Protein AF-A0A1X0RF07-F1 (afdb_monomer)

Mean predicted aligned error: 6.81 Å

Radius of gyration: 11.86 Å; Cα contacts (8 Å, |Δi|>4): 60; chains: 1; bounding box: 30×20×34 Å

Sequence (73 aa):
EDIAHFLYDCSPKLLVWKELWSTLFSSQFFAPLLEKALFKLEFPGSSAENEIPPGIGIASTLLFLLFNSYFFL

Solvent-accessible surface area (backbone atoms only — not comparable to full-atom values): 4448 Å² total; per-residue (Å²): 133,57,69,60,48,76,65,54,68,38,72,73,46,38,50,56,49,49,65,49,30,64,63,43,23,68,54,82,74,49,72,74,54,50,51,35,36,74,76,67,68,50,69,70,64,61,31,90,86,52,92,65,56,49,68,58,54,53,53,52,50,52,52,49,52,64,75,47,56,81,79,82,115

Secondary structure (DSSP, 8-state):
--HHIIIIISHHHHHHHHHHHHHHBSSPP-HHHHHHHHHS--PPPBPTT-SS-HHHHHHHHHHHHHHTTTS--

pLDDT: mean 77.88, std 10.27, range [44.34, 88.25]

Foldseek 3Di:
DDPCCLQDVDPVNVVVCQVCPVQFEPDHDDSVQVVCCVPVVDDHHGDPPDPDHSNNVSVVSVVVSVVVVPPPD

Organism: NCBI:txid86635

Structure (mmCIF, N/CA/C/O backbone):
data_AF-A0A1X0RF07-F1
#
_entry.id   AF-A0A1X0RF07-F1
#
loop_
_atom_site.group_PDB
_atom_site.id
_atom_site.type_symbol
_atom_site.label_atom_id
_atom_site.label_alt_id
_atom_site.label_comp_id
_atom_site.label_asym_id
_atom_site.label_entity_id
_atom_site.label_seq_id
_atom_site.pdbx_PDB_ins_code
_atom_site.Cartn_x
_atom_site.Cartn_y
_atom_site.Cartn_z
_atom_site.occupancy
_atom_site.B_iso_or_equiv
_atom_site.auth_seq_id
_atom_site.auth_comp_id
_atom_site.auth_asym_id
_atom_site.auth_atom_id
_atom_site.pdbx_PDB_model_num
ATOM 1 N N . GLU A 1 1 ? 12.341 0.299 -17.220 1.00 54.78 1 GLU A N 1
ATOM 2 C CA . GLU A 1 1 ? 11.775 -0.418 -16.061 1.00 54.78 1 GLU A CA 1
ATOM 3 C C . GLU A 1 1 ? 10.562 0.356 -15.582 1.00 54.78 1 GLU A C 1
ATOM 5 O O . GLU A 1 1 ? 10.621 1.581 -15.559 1.00 54.78 1 GLU A O 1
ATOM 10 N N . ASP A 1 2 ? 9.451 -0.327 -15.313 1.00 75.50 2 ASP A N 1
ATOM 11 C CA . ASP A 1 2 ? 8.196 0.320 -14.925 1.00 75.50 2 ASP A CA 1
ATOM 12 C C . ASP A 1 2 ? 8.288 0.934 -13.522 1.00 75.50 2 ASP A C 1
ATOM 14 O O . ASP A 1 2 ? 8.861 0.344 -12.605 1.00 75.50 2 ASP A O 1
ATOM 18 N N . ILE A 1 3 ? 7.669 2.103 -13.327 1.00 71.94 3 ILE A N 1
ATOM 19 C CA . ILE A 1 3 ? 7.564 2.767 -12.013 1.00 71.94 3 ILE A CA 1
ATOM 20 C C . ILE A 1 3 ? 6.904 1.830 -10.990 1.0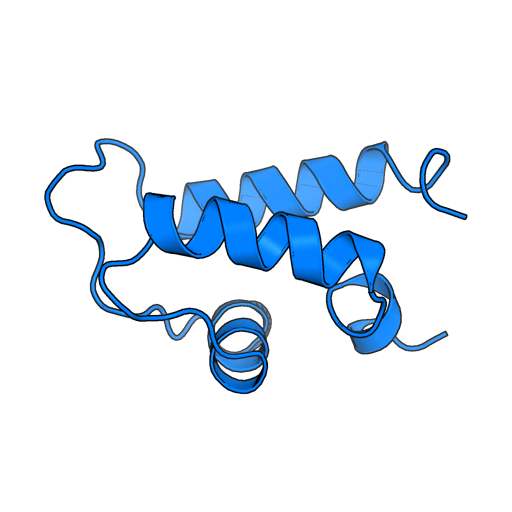0 71.94 3 ILE A C 1
ATOM 22 O O . ILE A 1 3 ? 7.298 1.809 -9.827 1.00 71.94 3 ILE A O 1
ATOM 26 N N . ALA A 1 4 ? 5.954 0.999 -11.429 1.00 72.94 4 ALA A N 1
ATOM 27 C CA . ALA A 1 4 ? 5.358 -0.041 -10.597 1.00 72.94 4 ALA A CA 1
ATOM 28 C C . ALA A 1 4 ? 6.405 -1.036 -10.076 1.00 72.94 4 ALA A C 1
ATOM 30 O O . ALA A 1 4 ? 6.442 -1.332 -8.879 1.00 72.94 4 ALA A O 1
ATOM 31 N N . HIS A 1 5 ? 7.328 -1.457 -10.946 1.00 76.19 5 HIS A N 1
ATOM 32 C CA . HIS A 1 5 ? 8.410 -2.357 -10.574 1.00 76.19 5 HIS A CA 1
ATOM 33 C C . HIS A 1 5 ? 9.362 -1.746 -9.557 1.00 76.19 5 HIS A C 1
ATOM 35 O O . HIS A 1 5 ? 9.701 -2.367 -8.548 1.00 76.19 5 HIS A O 1
ATOM 41 N N . PHE A 1 6 ? 9.723 -0.483 -9.770 1.00 73.62 6 PHE A N 1
ATOM 42 C CA . PHE A 1 6 ? 10.557 0.243 -8.827 1.00 73.62 6 PHE A CA 1
ATOM 43 C C . PHE A 1 6 ? 9.862 0.487 -7.480 1.00 73.62 6 PHE A C 1
ATOM 45 O O . PHE A 1 6 ? 10.545 0.550 -6.463 1.00 73.62 6 PHE A O 1
ATOM 52 N N . LEU A 1 7 ? 8.543 0.653 -7.431 1.00 73.81 7 LEU A N 1
ATOM 53 C CA . LEU A 1 7 ? 7.858 1.064 -6.205 1.00 73.81 7 LEU A CA 1
ATOM 54 C C . LEU A 1 7 ? 7.349 -0.105 -5.358 1.00 73.81 7 LEU A C 1
ATOM 56 O O . LEU A 1 7 ? 7.408 -0.014 -4.130 1.00 73.81 7 LEU A O 1
ATOM 60 N N . TYR A 1 8 ? 6.841 -1.174 -5.976 1.00 74.50 8 TYR A N 1
ATOM 61 C CA . TYR A 1 8 ? 6.155 -2.240 -5.238 1.00 74.50 8 TYR A CA 1
ATOM 62 C C . TYR A 1 8 ? 6.048 -3.601 -5.947 1.00 74.50 8 TYR A C 1
ATOM 64 O O . TYR A 1 8 ? 5.421 -4.490 -5.386 1.00 74.50 8 TYR A O 1
ATOM 72 N N . ASP A 1 9 ? 6.631 -3.812 -7.130 1.00 76.50 9 ASP A N 1
ATOM 73 C CA . ASP A 1 9 ? 6.591 -5.135 -7.792 1.00 76.50 9 ASP A CA 1
ATOM 74 C C . ASP A 1 9 ? 7.831 -6.001 -7.499 1.00 76.50 9 ASP A C 1
ATOM 76 O O . ASP A 1 9 ? 7.900 -7.157 -7.908 1.00 76.50 9 ASP A O 1
ATOM 80 N N . CYS A 1 10 ? 8.841 -5.471 -6.795 1.00 82.19 10 CYS A N 1
ATOM 81 C CA . CYS A 1 10 ? 9.999 -6.263 -6.383 1.00 82.19 10 CYS A CA 1
ATOM 82 C C . CYS A 1 10 ? 9.875 -6.754 -4.930 1.00 82.19 10 CYS A C 1
ATOM 84 O O . CYS A 1 10 ? 9.459 -6.023 -4.023 1.00 82.19 10 CYS A O 1
ATOM 86 N N . SER A 1 11 ? 10.265 -8.012 -4.699 1.00 81.38 11 SER A N 1
ATOM 87 C CA . SER A 1 11 ? 10.100 -8.703 -3.411 1.00 81.38 11 SER A CA 1
ATOM 88 C C . SER A 1 11 ? 10.677 -7.950 -2.202 1.00 81.38 11 SER A C 1
ATOM 90 O O . SER A 1 11 ? 9.995 -7.894 -1.177 1.00 81.38 11 SER A O 1
ATOM 92 N N . PRO A 1 12 ? 11.875 -7.328 -2.273 1.00 81.50 12 PRO A N 1
ATOM 93 C CA . PRO A 1 12 ? 12.418 -6.597 -1.129 1.00 81.50 12 PRO A CA 1
ATOM 94 C C . PRO A 1 12 ? 11.590 -5.363 -0.755 1.00 81.50 12 PRO A C 1
ATOM 96 O O . PRO A 1 12 ? 11.372 -5.094 0.423 1.00 81.50 12 PRO A O 1
ATOM 99 N N . LYS A 1 13 ? 11.068 -4.631 -1.746 1.00 82.06 13 LYS A N 1
ATOM 100 C CA . LYS A 1 13 ? 10.255 -3.431 -1.499 1.00 82.06 13 LYS A CA 1
ATOM 101 C C . LYS A 1 13 ? 8.859 -3.793 -1.008 1.00 82.06 13 LYS A C 1
ATOM 103 O O . LYS A 1 13 ? 8.333 -3.115 -0.131 1.00 82.06 13 LYS A O 1
ATOM 108 N N . LEU A 1 14 ? 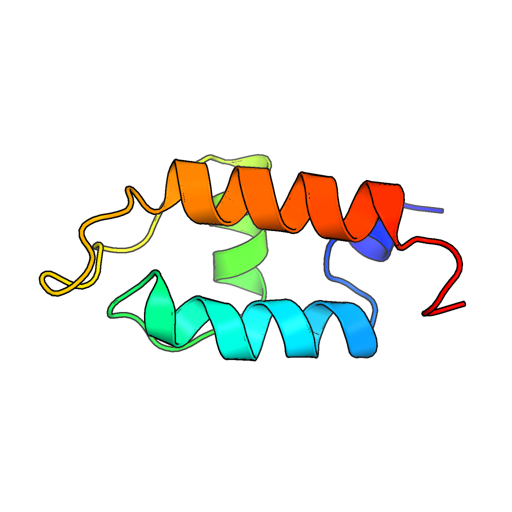8.291 -4.900 -1.491 1.00 84.88 14 LEU A N 1
ATOM 109 C CA . LEU A 1 14 ? 7.044 -5.452 -0.951 1.00 84.88 14 LEU A CA 1
ATOM 110 C C . LEU A 1 14 ? 7.148 -5.800 0.533 1.00 84.88 14 LEU A C 1
ATOM 112 O O . LEU A 1 14 ? 6.185 -5.586 1.266 1.00 84.88 14 LEU A O 1
ATOM 116 N N . LEU A 1 15 ? 8.295 -6.311 0.987 1.00 85.06 15 LEU A N 1
ATOM 117 C CA . LEU A 1 15 ? 8.522 -6.591 2.406 1.00 85.06 15 LEU A CA 1
ATOM 118 C C . LEU A 1 15 ? 8.525 -5.310 3.243 1.00 85.06 15 LEU A C 1
ATOM 120 O O . LEU A 1 15 ? 7.802 -5.253 4.235 1.00 85.06 15 LEU A O 1
ATOM 124 N N . VAL A 1 16 ? 9.241 -4.270 2.800 1.00 86.06 16 VAL A N 1
ATOM 125 C CA . VAL A 1 16 ? 9.236 -2.950 3.461 1.00 86.06 16 VAL A CA 1
ATOM 126 C C . VAL A 1 16 ? 7.811 -2.412 3.574 1.00 86.06 16 VAL A C 1
ATOM 128 O O . VAL A 1 16 ? 7.383 -1.978 4.643 1.00 86.06 16 VAL A O 1
ATOM 131 N N . TRP A 1 17 ? 7.042 -2.489 2.486 1.00 88.25 17 TRP A N 1
ATOM 132 C CA . TRP A 1 17 ? 5.648 -2.065 2.506 1.00 88.25 17 TRP A CA 1
ATOM 133 C C . TRP A 1 17 ? 4.797 -2.892 3.458 1.00 88.25 17 TRP A C 1
ATOM 135 O O . TRP A 1 17 ? 4.006 -2.315 4.193 1.00 88.25 17 TRP A O 1
ATOM 145 N N . LYS A 1 18 ? 4.965 -4.214 3.488 1.00 88.06 18 LYS A N 1
ATOM 146 C CA . LYS A 1 18 ? 4.208 -5.102 4.375 1.00 88.06 18 LYS A CA 1
ATOM 147 C C . LYS A 1 18 ? 4.459 -4.801 5.854 1.00 88.06 18 LYS A C 1
ATOM 149 O O . LYS A 1 18 ? 3.501 -4.797 6.621 1.00 88.06 18 LYS A O 1
ATOM 154 N N . GLU A 1 19 ? 5.707 -4.545 6.242 1.00 86.50 19 GLU A N 1
ATOM 155 C CA . GLU A 1 19 ? 6.070 -4.196 7.625 1.00 86.50 19 GLU A CA 1
ATOM 156 C C . GLU A 1 19 ? 5.500 -2.837 8.042 1.00 86.50 19 GLU A C 1
ATOM 158 O O . GLU A 1 19 ? 4.930 -2.694 9.125 1.00 86.50 19 GLU A O 1
ATOM 163 N N . LEU A 1 20 ? 5.592 -1.842 7.158 1.00 84.62 20 LEU A N 1
ATOM 164 C CA . LEU A 1 20 ? 5.065 -0.502 7.416 1.00 84.62 20 LEU A CA 1
ATOM 165 C C . LEU A 1 20 ? 3.539 -0.433 7.324 1.00 84.62 20 LEU A C 1
ATOM 167 O O . LEU A 1 20 ? 2.916 0.441 7.916 1.00 84.62 20 LEU A O 1
ATOM 171 N N . TRP A 1 21 ? 2.896 -1.340 6.595 1.00 88.12 21 TRP A N 1
ATOM 172 C CA . TRP A 1 21 ? 1.450 -1.280 6.410 1.00 88.12 21 TRP A CA 1
ATOM 173 C C . TRP A 1 21 ? 0.692 -1.447 7.722 1.00 88.12 21 TRP A C 1
ATOM 175 O O . TRP A 1 21 ? -0.244 -0.697 7.979 1.00 88.12 21 TRP A O 1
ATOM 185 N N . SER A 1 22 ? 1.117 -2.394 8.564 1.00 84.69 22 SER A N 1
ATOM 186 C CA . SER A 1 22 ? 0.500 -2.626 9.874 1.00 84.69 22 SER A CA 1
ATOM 187 C C . SER A 1 22 ? 0.735 -1.490 10.857 1.00 84.69 22 SER A C 1
ATOM 189 O O . SER A 1 22 ? -0.031 -1.350 11.804 1.00 84.69 22 SER A O 1
ATOM 191 N N . THR A 1 23 ? 1.785 -0.689 10.655 1.00 83.31 23 THR A N 1
ATOM 192 C CA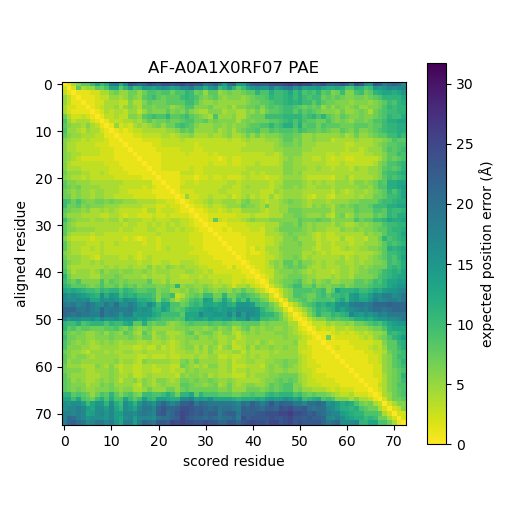 . THR A 1 23 ? 1.986 0.500 11.478 1.00 83.31 23 THR A CA 1
ATOM 193 C C . THR A 1 23 ? 1.068 1.609 10.993 1.00 83.31 23 THR A C 1
ATOM 195 O O . THR A 1 23 ? 0.366 2.188 11.806 1.00 83.31 23 THR 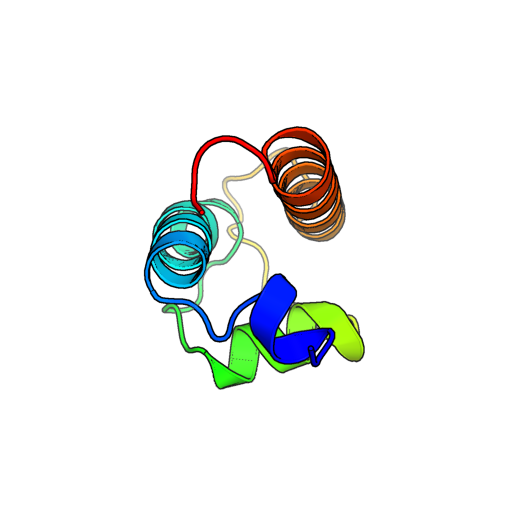A O 1
ATOM 198 N N . LEU A 1 24 ? 0.995 1.875 9.685 1.00 83.31 24 LEU A N 1
ATOM 199 C CA . LEU A 1 24 ? 0.256 3.007 9.111 1.00 83.31 24 LEU A CA 1
ATOM 200 C C . LEU A 1 24 ? -1.270 2.815 9.061 1.00 83.31 24 LEU A C 1
ATOM 202 O O . LEU A 1 24 ? -2.021 3.784 9.208 1.00 83.31 24 LEU A O 1
ATOM 206 N N . PHE A 1 25 ? -1.738 1.585 8.856 1.00 84.38 25 PHE A N 1
ATOM 207 C CA . PHE A 1 25 ? -3.134 1.279 8.555 1.00 84.38 25 PHE A CA 1
ATOM 208 C C . PHE A 1 25 ? -3.692 0.176 9.448 1.00 84.38 25 PHE A C 1
ATOM 210 O O . PHE A 1 25 ? -3.013 -0.783 9.795 1.00 84.38 25 PHE A O 1
ATOM 217 N N . SER A 1 26 ? -4.987 0.275 9.750 1.00 83.44 26 SER A N 1
ATOM 218 C CA . SER A 1 26 ? -5.725 -0.765 10.487 1.00 83.44 26 SER A CA 1
ATOM 219 C C . SER A 1 26 ? -6.053 -2.002 9.633 1.00 83.44 26 SER A C 1
ATOM 221 O O . SER A 1 26 ? -6.425 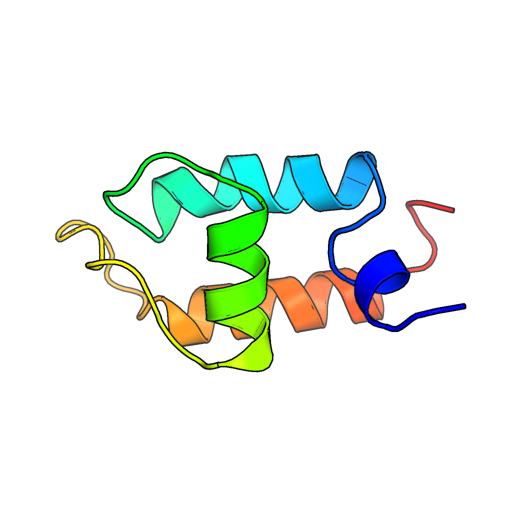-3.054 10.150 1.00 83.44 26 SER A O 1
ATOM 223 N N . SER A 1 27 ? -5.934 -1.885 8.309 1.00 84.44 27 SER A N 1
ATOM 224 C CA . SER A 1 27 ? -6.210 -2.961 7.356 1.00 84.44 27 SER A CA 1
ATOM 225 C C . SER A 1 27 ? -5.038 -3.931 7.207 1.00 84.44 27 SER A C 1
ATOM 227 O O . SER A 1 27 ? -3.881 -3.526 7.280 1.00 84.44 27 SER A O 1
ATOM 229 N N . GLN A 1 28 ? -5.329 -5.186 6.860 1.00 87.62 28 GLN A N 1
ATOM 230 C CA . GLN A 1 28 ? -4.295 -6.130 6.432 1.00 87.62 28 GLN A CA 1
ATOM 231 C C . GLN A 1 28 ? -3.608 -5.663 5.140 1.00 87.62 28 GLN A C 1
ATOM 233 O O . GLN A 1 28 ? -4.238 -5.068 4.262 1.00 87.62 28 GLN A O 1
ATOM 238 N N . PHE A 1 29 ? -2.312 -5.956 5.020 1.00 88.06 29 PHE A N 1
ATOM 239 C CA . PHE A 1 29 ? -1.537 -5.640 3.822 1.00 88.0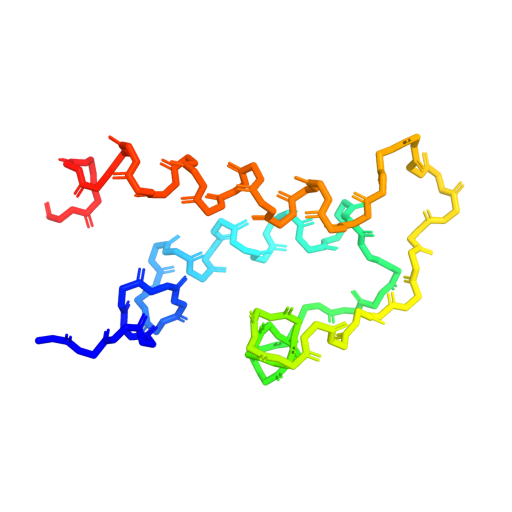6 29 PHE A CA 1
ATOM 240 C C . PHE A 1 29 ? -2.016 -6.445 2.611 1.00 88.06 29 PHE A C 1
ATOM 242 O O . PHE A 1 29 ? -2.144 -7.669 2.676 1.00 88.06 29 PHE A O 1
ATOM 249 N N . PHE A 1 30 ? -2.208 -5.758 1.485 1.00 85.06 30 PHE A N 1
ATOM 250 C CA . PHE A 1 30 ? -2.542 -6.369 0.203 1.00 85.06 30 PHE A CA 1
ATOM 251 C C . PHE A 1 30 ? -1.954 -5.532 -0.939 1.00 85.06 30 PHE A C 1
ATOM 253 O O . PHE A 1 30 ? -2.153 -4.320 -0.973 1.00 85.06 30 PHE A O 1
ATOM 260 N N . ALA A 1 31 ? -1.246 -6.156 -1.885 1.00 83.38 31 ALA A N 1
ATOM 261 C CA . ALA A 1 31 ? -0.533 -5.428 -2.943 1.00 83.38 31 ALA A CA 1
ATOM 262 C C . ALA A 1 31 ? -1.446 -4.504 -3.792 1.00 83.38 31 ALA A C 1
ATOM 264 O O . ALA A 1 31 ? -1.082 -3.349 -4.005 1.00 83.38 31 ALA A O 1
ATOM 265 N N . PRO A 1 32 ? -2.677 -4.904 -4.166 1.00 86.25 32 PRO A N 1
ATOM 266 C CA . PRO A 1 32 ? -3.627 -3.986 -4.804 1.00 86.25 32 PRO A CA 1
ATOM 267 C C . PRO A 1 32 ? -4.056 -2.781 -3.951 1.00 86.25 32 PRO A C 1
ATOM 269 O O . PRO A 1 32 ? -4.437 -1.750 -4.501 1.00 86.25 32 PRO A O 1
ATOM 272 N N . LEU A 1 33 ? -4.028 -2.877 -2.615 1.00 85.75 33 LEU A N 1
ATOM 273 C CA . LEU A 1 33 ? -4.279 -1.712 -1.753 1.00 85.75 33 LEU A CA 1
ATOM 274 C C . LEU A 1 33 ? -3.091 -0.755 -1.759 1.00 85.75 33 LEU A C 1
ATOM 276 O O . LEU A 1 33 ? -3.291 0.455 -1.737 1.00 85.75 33 LEU A O 1
ATOM 280 N N . LEU A 1 34 ? -1.871 -1.286 -1.828 1.00 87.38 34 LEU A N 1
ATOM 281 C CA . LEU A 1 34 ? -0.664 -0.481 -1.949 1.00 87.38 34 LEU A CA 1
ATOM 282 C C . LEU A 1 34 ? -0.655 0.316 -3.258 1.00 87.38 34 LEU A C 1
ATOM 284 O O . LEU A 1 34 ? -0.392 1.514 -3.233 1.00 87.38 34 LEU A O 1
ATOM 288 N N . GLU A 1 35 ? -1.022 -0.304 -4.380 1.00 86.19 35 GLU A N 1
ATOM 289 C CA . GLU A 1 35 ? -1.188 0.407 -5.654 1.00 86.19 35 GLU A CA 1
ATOM 290 C C . GLU A 1 35 ? -2.213 1.549 -5.524 1.00 86.19 35 GLU A C 1
ATOM 292 O O . GLU A 1 35 ? -1.943 2.693 -5.890 1.00 86.19 35 GLU A O 1
ATOM 297 N N . LYS A 1 36 ? -3.382 1.282 -4.934 1.00 86.00 36 LYS A N 1
ATOM 298 C CA . LYS A 1 36 ? -4.395 2.324 -4.707 1.00 86.00 36 LYS A CA 1
ATOM 299 C C . LYS A 1 36 ? -3.880 3.459 -3.819 1.00 86.00 36 LYS A C 1
ATOM 301 O O . LYS A 1 36 ? -4.084 4.626 -4.152 1.00 86.00 36 LYS A O 1
ATOM 306 N N . ALA A 1 37 ? -3.173 3.140 -2.741 1.00 86.50 37 ALA A N 1
ATOM 307 C CA . ALA A 1 37 ? -2.606 4.136 -1.840 1.00 86.50 37 ALA A CA 1
ATOM 308 C C . ALA A 1 37 ? -1.520 4.987 -2.523 1.00 86.50 37 ALA A C 1
ATOM 310 O O . ALA A 1 37 ? -1.470 6.197 -2.313 1.00 86.50 37 ALA A O 1
ATOM 311 N N . LEU A 1 38 ? -0.683 4.381 -3.371 1.00 84.25 38 LEU A N 1
ATOM 312 C CA . LEU A 1 38 ? 0.417 5.061 -4.057 1.00 84.25 38 LEU A CA 1
ATOM 313 C C . LEU A 1 38 ? -0.039 5.926 -5.238 1.00 84.25 38 LEU A C 1
ATOM 315 O O . LEU A 1 38 ? 0.462 7.036 -5.398 1.00 84.25 38 LEU A O 1
ATOM 319 N N . PHE A 1 39 ? -0.971 5.441 -6.064 1.00 83.44 39 PHE A N 1
ATOM 320 C CA . PHE A 1 39 ? -1.341 6.114 -7.322 1.00 83.44 39 PHE A CA 1
ATOM 321 C C . PHE A 1 39 ? -2.674 6.848 -7.262 1.00 83.44 39 PHE A C 1
ATOM 323 O O . PHE A 1 39 ? -2.860 7.825 -7.983 1.00 83.44 39 PHE A O 1
ATOM 330 N N . LYS A 1 40 ? -3.610 6.384 -6.429 1.00 83.88 40 LYS A N 1
ATOM 331 C CA . LYS A 1 40 ? -4.941 6.997 -6.293 1.00 83.88 40 LYS A CA 1
ATOM 332 C C . LYS A 1 40 ? -5.084 7.828 -5.024 1.00 83.88 40 LYS A C 1
ATOM 334 O O . LYS A 1 40 ? -6.108 8.481 -4.859 1.00 83.88 40 LYS A O 1
ATOM 339 N N . LEU A 1 41 ? -4.073 7.811 -4.147 1.00 80.62 41 LEU A N 1
ATOM 340 C CA . LEU A 1 41 ? -4.115 8.434 -2.818 1.00 80.62 41 LEU A CA 1
ATOM 341 C C . LEU A 1 41 ? -5.327 7.953 -1.997 1.00 80.62 41 LEU A C 1
ATOM 343 O O . LEU A 1 41 ? -5.842 8.656 -1.128 1.00 80.62 41 LEU A O 1
ATOM 347 N N . GLU A 1 42 ? -5.790 6.737 -2.292 1.00 85.62 42 GLU A N 1
ATOM 348 C CA . GLU A 1 42 ? -6.884 6.074 -1.595 1.00 85.62 42 GLU A CA 1
ATOM 349 C C . GLU A 1 42 ? -6.297 5.306 -0.413 1.00 85.62 42 GLU A C 1
ATOM 351 O O . GLU A 1 42 ? -5.819 4.177 -0.548 1.00 85.62 42 GLU A O 1
ATOM 356 N N . PHE A 1 43 ? -6.301 5.945 0.752 1.00 82.25 43 PHE A N 1
ATOM 357 C CA . PHE A 1 43 ? -5.762 5.360 1.970 1.00 82.25 43 PHE A CA 1
ATOM 358 C C . PHE A 1 43 ? -6.831 4.542 2.710 1.00 82.25 43 PHE A C 1
ATOM 360 O O . PHE A 1 43 ? -7.956 5.020 2.885 1.00 82.25 43 PHE A O 1
ATOM 367 N N . PRO A 1 44 ? -6.500 3.330 3.192 1.00 79.31 44 PRO A N 1
ATOM 368 C CA . PRO A 1 44 ? -7.316 2.650 4.189 1.00 79.31 44 PRO A CA 1
ATOM 369 C C . PRO A 1 44 ? -7.497 3.518 5.441 1.00 79.31 44 PRO A C 1
ATOM 371 O O . PRO A 1 44 ? -6.719 4.441 5.691 1.00 79.31 44 PRO A O 1
ATOM 374 N N . GLY A 1 45 ? -8.486 3.182 6.274 1.00 76.12 45 GLY A N 1
ATOM 375 C CA . GLY A 1 45 ? -8.654 3.830 7.575 1.00 76.12 45 GLY A CA 1
ATOM 376 C C . GLY A 1 45 ? -7.353 3.792 8.384 1.00 76.12 45 GLY A C 1
ATOM 377 O O . GLY A 1 45 ? -6.744 2.723 8.541 1.00 76.12 45 GLY A O 1
ATOM 378 N N . SER A 1 46 ? -6.918 4.955 8.880 1.00 72.19 46 SER A N 1
ATOM 379 C CA . SER A 1 46 ? -5.701 5.041 9.687 1.00 72.19 46 SER A CA 1
ATOM 380 C C . SER A 1 46 ? -5.855 4.203 10.951 1.00 72.19 46 SER A C 1
ATOM 382 O O . SER A 1 46 ? -6.950 4.100 11.511 1.00 72.19 46 SER A O 1
ATOM 384 N N . SER A 1 47 ? -4.760 3.603 11.417 1.00 66.81 47 SER A N 1
ATOM 385 C CA . SER A 1 47 ? -4.752 3.095 12.787 1.00 66.81 47 SER A CA 1
ATOM 386 C C . SER A 1 47 ? -4.904 4.286 13.738 1.00 66.81 47 SER A C 1
ATOM 388 O O . SER A 1 47 ? -4.201 5.286 13.589 1.00 66.81 47 SER A O 1
ATOM 390 N N . ALA A 1 48 ? -5.846 4.210 14.681 1.00 61.50 48 ALA A N 1
ATOM 391 C CA . ALA A 1 48 ? -6.114 5.280 15.646 1.00 61.50 48 ALA A CA 1
ATOM 392 C C . ALA A 1 48 ? -4.936 5.539 16.609 1.00 61.50 48 ALA A C 1
ATOM 394 O O . ALA A 1 48 ? -4.929 6.553 17.297 1.00 61.50 48 ALA A O 1
ATOM 395 N N . GLU A 1 49 ? -3.945 4.642 16.643 1.00 63.91 49 GLU A N 1
ATOM 396 C CA . GLU A 1 49 ? -2.750 4.750 17.490 1.00 63.91 49 GLU A CA 1
ATOM 397 C C . GLU A 1 49 ? -1.613 5.583 16.880 1.00 63.91 49 GLU A C 1
ATOM 399 O O . GLU A 1 49 ? -0.642 5.872 17.574 1.00 63.91 49 GLU A O 1
ATOM 404 N N . ASN A 1 50 ? -1.702 5.994 15.612 1.00 61.06 50 ASN A N 1
ATOM 405 C CA . ASN A 1 50 ? -0.610 6.726 14.975 1.00 61.06 50 ASN A CA 1
ATOM 406 C C . ASN A 1 50 ? -0.767 8.242 15.055 1.00 61.06 50 ASN A C 1
ATOM 408 O O . ASN A 1 50 ? -1.695 8.820 14.493 1.00 61.06 50 ASN A O 1
ATOM 412 N N . GLU A 1 51 ? 0.244 8.893 15.631 1.00 66.56 51 GLU A N 1
ATOM 413 C CA . GLU A 1 51 ? 0.420 10.349 15.573 1.00 66.56 51 GLU A CA 1
ATOM 414 C C . GLU A 1 51 ? 0.773 10.843 14.157 1.00 66.56 51 GLU A C 1
ATOM 416 O O . GLU A 1 51 ? 0.580 12.016 13.838 1.00 66.56 51 GLU A O 1
ATOM 421 N N . ILE A 1 52 ? 1.280 9.955 13.291 1.00 69.88 52 ILE A N 1
ATOM 422 C CA . ILE A 1 52 ? 1.729 10.290 11.936 1.00 69.88 52 ILE A CA 1
ATOM 423 C C . ILE A 1 52 ? 0.611 9.997 10.920 1.00 69.88 52 ILE A C 1
ATOM 425 O O . ILE A 1 52 ? 0.219 8.838 10.757 1.00 69.88 52 ILE A O 1
ATOM 429 N N . PRO A 1 53 ? 0.135 11.009 10.167 1.00 80.75 53 PRO A N 1
ATOM 430 C CA . PRO A 1 53 ? -0.793 10.811 9.064 1.00 80.75 53 PRO A CA 1
ATOM 431 C C . PRO A 1 53 ? -0.257 9.790 8.046 1.00 80.75 53 PRO A C 1
ATOM 433 O O . PRO A 1 53 ? 0.900 9.903 7.626 1.00 80.75 53 PRO A O 1
ATOM 436 N N . PRO A 1 54 ? -1.078 8.844 7.557 1.00 79.00 54 PRO A N 1
ATOM 437 C CA . PRO A 1 54 ? -0.595 7.773 6.685 1.00 79.00 54 PRO A CA 1
ATOM 438 C C . PRO A 1 54 ? 0.057 8.259 5.384 1.00 79.00 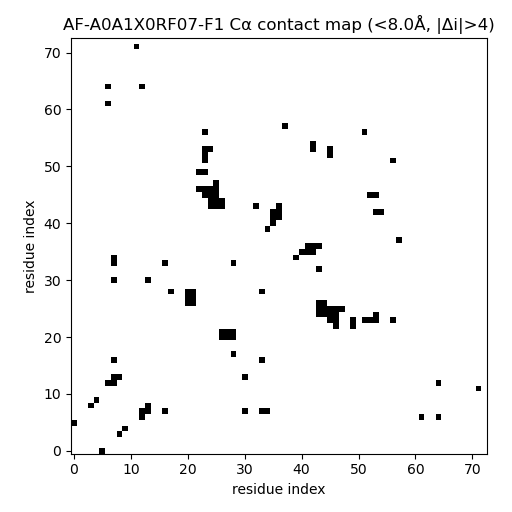54 PRO A C 1
ATOM 440 O O . PRO A 1 54 ? 0.995 7.639 4.887 1.00 79.00 54 PRO A O 1
ATOM 443 N N . GLY A 1 55 ? -0.387 9.410 4.866 1.00 79.75 55 GLY A N 1
ATOM 444 C CA . GLY A 1 55 ? 0.234 10.052 3.706 1.00 79.75 55 GLY A CA 1
ATOM 445 C C . GLY A 1 55 ? 1.684 10.488 3.956 1.00 79.75 55 GLY A C 1
ATOM 446 O O . GLY A 1 55 ? 2.518 10.357 3.063 1.00 79.75 55 GLY A O 1
ATOM 447 N N . ILE A 1 56 ? 2.016 10.938 5.174 1.00 82.19 56 ILE A N 1
ATOM 448 C CA . ILE A 1 56 ? 3.397 11.276 5.562 1.00 82.19 56 ILE A CA 1
ATOM 449 C C . ILE A 1 56 ? 4.244 10.007 5.650 1.00 82.19 56 ILE A C 1
ATOM 451 O O . ILE A 1 56 ? 5.380 10.001 5.172 1.00 82.19 56 ILE A O 1
ATOM 455 N N . GLY A 1 57 ? 3.685 8.927 6.205 1.00 81.56 57 GLY A N 1
ATOM 456 C CA . GLY A 1 57 ? 4.328 7.614 6.221 1.00 81.56 57 GLY A CA 1
ATOM 457 C C . GLY A 1 57 ? 4.698 7.148 4.814 1.00 81.56 57 GLY A C 1
ATOM 458 O O . GLY A 1 57 ? 5.869 6.904 4.539 1.00 81.56 57 GLY A O 1
ATOM 459 N N . ILE A 1 58 ? 3.730 7.146 3.894 1.00 83.81 58 ILE A N 1
ATOM 460 C CA . ILE A 1 58 ? 3.948 6.764 2.490 1.00 83.81 58 ILE A CA 1
ATOM 461 C C . ILE A 1 58 ? 4.993 7.655 1.811 1.00 83.81 58 ILE A C 1
ATOM 463 O O . ILE A 1 58 ? 5.911 7.135 1.179 1.00 83.81 58 ILE A O 1
ATOM 467 N N . ALA A 1 59 ? 4.906 8.980 1.960 1.00 83.25 59 ALA A N 1
ATOM 468 C CA . ALA A 1 59 ? 5.879 9.902 1.371 1.00 83.25 59 ALA A CA 1
ATOM 469 C C . ALA A 1 59 ? 7.303 9.656 1.899 1.00 83.25 59 ALA A C 1
ATOM 471 O O . ALA A 1 59 ? 8.262 9.656 1.126 1.00 83.25 59 ALA A O 1
ATOM 472 N N . SER A 1 60 ? 7.438 9.393 3.201 1.00 81.62 60 SER A N 1
ATOM 473 C CA . SER A 1 60 ? 8.727 9.119 3.847 1.00 81.62 60 SER A CA 1
ATOM 474 C C . SER A 1 60 ? 9.321 7.793 3.376 1.00 81.62 60 SER A C 1
ATOM 476 O O . SER A 1 60 ? 10.515 7.724 3.086 1.00 81.62 60 SER A O 1
ATOM 478 N N . THR A 1 61 ? 8.494 6.755 3.220 1.00 82.56 61 THR A N 1
ATOM 479 C CA . THR A 1 61 ? 8.904 5.467 2.644 1.00 82.56 61 THR A CA 1
ATOM 480 C C . THR A 1 61 ? 9.347 5.617 1.195 1.00 82.56 61 THR A C 1
ATOM 482 O O . THR A 1 61 ? 10.374 5.065 0.813 1.00 82.56 61 THR A O 1
ATOM 485 N N . LEU A 1 62 ? 8.624 6.394 0.386 1.00 83.19 62 LEU A N 1
ATOM 486 C CA . LEU A 1 62 ? 8.999 6.654 -1.005 1.00 83.19 62 LEU A CA 1
ATOM 487 C C . LEU A 1 62 ? 10.342 7.381 -1.104 1.00 83.19 62 LEU A C 1
ATOM 489 O O . LEU A 1 62 ? 11.200 6.965 -1.880 1.00 83.19 62 LEU A O 1
ATOM 493 N N . LEU A 1 63 ? 10.554 8.414 -0.285 1.00 83.19 63 LEU A N 1
ATOM 494 C CA . LEU A 1 63 ? 11.846 9.095 -0.169 1.00 83.19 63 LEU A CA 1
ATOM 495 C C . LEU A 1 63 ? 12.945 8.105 0.230 1.00 83.19 63 LEU A C 1
ATOM 497 O O . LEU A 1 63 ? 13.977 8.036 -0.433 1.00 83.19 63 LEU A O 1
ATOM 501 N N . PHE A 1 64 ? 12.710 7.286 1.256 1.00 82.38 64 PHE A N 1
ATOM 502 C CA . PHE A 1 64 ? 13.664 6.271 1.698 1.00 82.38 64 PHE A CA 1
ATOM 503 C C . PHE A 1 64 ? 14.030 5.290 0.576 1.00 82.38 64 PHE A C 1
ATOM 505 O O . PHE A 1 64 ? 15.215 5.046 0.354 1.00 82.38 64 PHE A O 1
ATOM 512 N N . LEU A 1 65 ? 13.044 4.771 -0.160 1.00 77.69 65 LEU A N 1
ATOM 513 C CA . LEU A 1 65 ? 13.259 3.849 -1.278 1.00 77.69 65 LEU A CA 1
ATOM 514 C C . LEU A 1 65 ? 14.010 4.508 -2.441 1.00 77.69 65 LEU A C 1
ATOM 516 O O . LEU A 1 65 ? 14.853 3.857 -3.050 1.00 77.69 65 LEU A O 1
ATOM 520 N N . LEU A 1 66 ? 13.747 5.787 -2.728 1.00 76.25 66 LEU A N 1
ATOM 521 C CA . LEU A 1 66 ? 14.462 6.558 -3.750 1.00 76.25 66 LEU A CA 1
ATOM 522 C C . LEU A 1 66 ? 15.935 6.767 -3.376 1.00 76.25 66 LEU A C 1
ATOM 524 O O . LEU A 1 66 ? 16.817 6.536 -4.203 1.00 76.25 66 LEU A O 1
ATOM 528 N N . PHE A 1 67 ? 16.220 7.144 -2.128 1.00 74.12 67 PHE A N 1
ATOM 529 C CA . PHE A 1 67 ? 17.592 7.387 -1.670 1.00 74.12 67 PHE A CA 1
ATOM 530 C C . PHE A 1 67 ? 18.392 6.099 -1.423 1.00 74.12 67 PHE A C 1
ATOM 532 O O . PHE A 1 67 ? 19.603 6.094 -1.629 1.00 74.12 67 PHE A O 1
ATOM 539 N N . ASN A 1 68 ? 17.737 4.996 -1.050 1.00 68.81 68 ASN A N 1
ATOM 540 C CA . ASN A 1 68 ? 18.384 3.7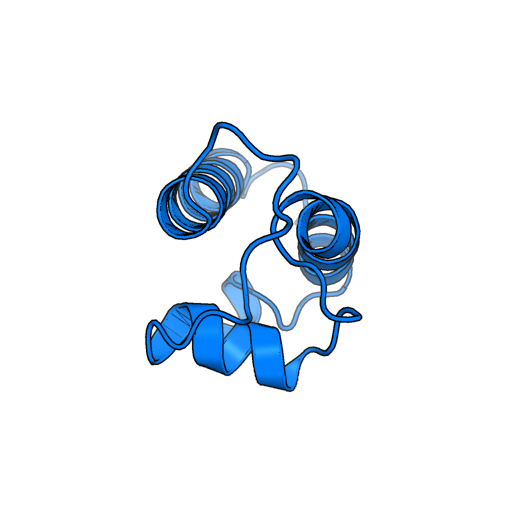02 -0.788 1.00 68.81 68 ASN A CA 1
ATOM 541 C C . ASN A 1 68 ? 18.341 2.735 -1.982 1.00 68.81 68 ASN A C 1
ATOM 543 O O . ASN A 1 68 ? 18.639 1.551 -1.825 1.00 68.81 68 ASN A O 1
ATOM 547 N N . SER A 1 69 ? 18.035 3.232 -3.186 1.00 61.00 69 SER A N 1
ATOM 548 C CA . SER A 1 69 ? 18.010 2.454 -4.438 1.00 61.00 69 SER A CA 1
ATOM 549 C C . SER A 1 69 ? 19.292 1.646 -4.710 1.00 61.00 69 SER A C 1
ATOM 551 O O . SER A 1 69 ? 19.251 0.694 -5.479 1.00 61.00 69 SER A O 1
ATOM 553 N N . TYR A 1 70 ? 20.412 1.997 -4.070 1.00 51.47 70 TYR A N 1
ATOM 554 C CA . TYR A 1 70 ? 21.706 1.318 -4.192 1.00 51.47 70 TYR A CA 1
ATOM 555 C C . TYR A 1 70 ? 21.901 0.097 -3.275 1.00 51.47 70 TYR A C 1
ATOM 557 O O . TYR A 1 70 ? 22.885 -0.612 -3.447 1.00 51.47 70 TYR A O 1
ATOM 565 N N . PHE A 1 71 ? 21.020 -0.161 -2.299 1.00 46.69 71 PHE A N 1
ATOM 566 C CA . PHE A 1 71 ? 21.218 -1.244 -1.317 1.00 46.69 71 PHE A CA 1
ATOM 567 C C . PHE A 1 71 ? 20.430 -2.531 -1.635 1.00 46.69 71 PHE A C 1
ATOM 569 O O . PHE A 1 71 ? 20.669 -3.566 -1.022 1.00 46.69 71 PHE A O 1
ATOM 576 N N . PHE A 1 72 ? 19.485 -2.474 -2.578 1.00 50.31 72 PHE A N 1
ATOM 577 C CA . PHE A 1 72 ? 18.530 -3.557 -2.867 1.00 50.31 72 PHE A CA 1
ATOM 578 C C 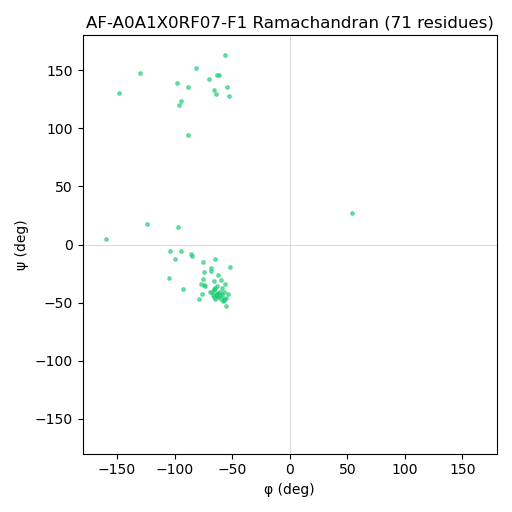. PHE A 1 72 ? 18.537 -4.033 -4.333 1.00 50.31 72 PHE A C 1
ATOM 580 O O . PHE A 1 72 ? 17.569 -4.663 -4.766 1.00 50.31 72 PHE A O 1
ATOM 587 N N . LEU A 1 73 ? 19.599 -3.720 -5.082 1.00 44.34 73 LEU A N 1
ATOM 588 C CA . LEU A 1 73 ? 19.834 -4.159 -6.463 1.00 44.34 73 LEU A CA 1
ATOM 589 C C . LEU A 1 73 ? 20.927 -5.230 -6.504 1.00 44.34 73 LEU A C 1
ATOM 591 O O . LEU A 1 73 ? 21.959 -5.024 -5.826 1.00 44.34 73 LEU A O 1
#